Protein AF-A0AAW0U6D1-F1 (afdb_monomer_lite)

pLDDT: mean 72.41, std 19.03, range [36.06, 97.38]

Structure (mmCIF, N/CA/C/O backbone):
data_AF-A0AAW0U6D1-F1
#
_entry.id   AF-A0AAW0U6D1-F1
#
loop_
_atom_site.group_PDB
_atom_site.id
_atom_site.type_symbol
_atom_site.label_atom_id
_atom_site.label_alt_id
_atom_site.label_comp_id
_atom_site.label_asym_id
_atom_site.label_entity_id
_atom_site.label_seq_id
_atom_site.pdbx_PDB_ins_code
_atom_site.Cartn_x
_atom_site.Cartn_y
_atom_site.Cartn_z
_atom_site.occupancy
_atom_site.B_iso_or_equiv
_atom_site.auth_seq_id
_atom_site.auth_comp_id
_atom_site.auth_asym_id
_atom_site.auth_atom_id
_atom_site.pdbx_PDB_model_num
ATOM 1 N N . MET A 1 1 ? -6.808 0.223 25.597 1.00 49.31 1 MET A N 1
ATOM 2 C CA . MET A 1 1 ? -7.176 1.653 25.730 1.00 49.31 1 MET A CA 1
ATOM 3 C C . MET A 1 1 ? -8.690 1.875 25.715 1.00 49.31 1 MET A C 1
ATOM 5 O O . MET A 1 1 ? -9.183 2.437 26.677 1.00 49.31 1 MET A O 1
ATOM 9 N N . VAL A 1 2 ? -9.453 1.375 24.733 1.00 41.22 2 VAL A N 1
ATOM 10 C CA . VAL A 1 2 ? -10.925 1.571 24.655 1.00 41.22 2 VAL A CA 1
ATOM 11 C C . VAL A 1 2 ? -11.695 1.031 25.872 1.00 41.22 2 VAL A C 1
ATOM 13 O O . VAL A 1 2 ? -12.581 1.708 26.378 1.00 41.22 2 VAL A O 1
ATOM 16 N N . VAL A 1 3 ? -11.310 -0.132 26.408 1.00 48.47 3 VAL A N 1
ATOM 17 C CA . VAL A 1 3 ? -11.933 -0.710 27.620 1.00 48.47 3 VAL A CA 1
ATOM 18 C C . VAL A 1 3 ? -11.745 0.192 28.844 1.00 48.47 3 VAL A C 1
ATOM 20 O O . VAL A 1 3 ? -12.651 0.333 29.656 1.00 48.47 3 VAL A O 1
ATOM 23 N N . VAL A 1 4 ? -10.591 0.857 28.945 1.00 55.53 4 VAL A N 1
ATOM 24 C CA . VAL A 1 4 ? -10.286 1.786 30.043 1.00 55.53 4 VAL A CA 1
ATOM 25 C C . VAL A 1 4 ? -11.125 3.056 29.907 1.00 55.53 4 VAL A C 1
ATOM 27 O O . VAL A 1 4 ? -11.681 3.528 30.890 1.00 55.53 4 VAL A O 1
ATOM 30 N N . VAL A 1 5 ? -11.287 3.566 28.682 1.00 54.88 5 VAL A N 1
ATOM 31 C CA . VAL A 1 5 ? -12.127 4.741 28.399 1.00 54.88 5 VAL A CA 1
ATOM 32 C C . VAL A 1 5 ? -13.605 4.441 28.664 1.00 54.88 5 VAL A C 1
ATOM 34 O O . VAL A 1 5 ? -14.287 5.254 29.279 1.00 54.88 5 VAL A O 1
ATOM 37 N N . ALA A 1 6 ? -14.090 3.261 28.273 1.00 52.84 6 ALA A N 1
ATOM 38 C CA . ALA A 1 6 ? -15.460 2.834 28.545 1.00 52.84 6 ALA A CA 1
ATOM 39 C C . ALA A 1 6 ? -15.710 2.643 30.051 1.00 52.84 6 ALA A C 1
ATOM 41 O O . ALA A 1 6 ? -16.715 3.122 30.568 1.00 52.84 6 ALA A O 1
ATOM 42 N N . ALA A 1 7 ? -14.776 2.013 30.771 1.00 59.59 7 ALA A N 1
ATOM 43 C CA . ALA A 1 7 ? -14.874 1.846 32.220 1.00 59.59 7 ALA A CA 1
ATOM 44 C C . ALA A 1 7 ? -14.866 3.195 32.959 1.00 59.59 7 ALA A C 1
ATOM 46 O O . ALA A 1 7 ? -15.660 3.397 33.875 1.00 59.59 7 ALA A O 1
ATOM 47 N N . LEU A 1 8 ? -14.026 4.142 32.523 1.00 60.56 8 LEU A N 1
ATOM 48 C CA . LEU A 1 8 ? -13.994 5.502 33.065 1.00 60.56 8 LEU A CA 1
ATOM 49 C C . LEU A 1 8 ? -15.292 6.261 32.774 1.00 60.56 8 LEU A C 1
ATOM 51 O O . LEU A 1 8 ? -15.823 6.907 33.672 1.00 60.56 8 LEU A O 1
ATOM 55 N N . ALA A 1 9 ? -15.843 6.152 31.563 1.00 60.94 9 ALA A N 1
ATOM 56 C CA . ALA A 1 9 ? -17.107 6.797 31.212 1.00 60.94 9 ALA A CA 1
ATOM 57 C C . ALA A 1 9 ? -18.274 6.263 32.058 1.00 60.94 9 ALA A C 1
ATOM 59 O O . ALA A 1 9 ? -19.074 7.046 32.566 1.00 60.94 9 ALA A O 1
ATOM 60 N N . VAL A 1 10 ? -18.334 4.945 32.277 1.00 67.88 10 VAL A N 1
ATOM 61 C CA . VAL A 1 10 ? -19.341 4.325 33.150 1.00 67.88 10 VAL A CA 1
ATOM 62 C C . VAL A 1 10 ? -19.165 4.786 34.598 1.00 67.88 10 VAL A C 1
ATOM 64 O O . VAL A 1 10 ? -20.142 5.193 35.222 1.00 67.88 10 VAL A O 1
ATOM 67 N N . ALA A 1 11 ? -17.935 4.797 35.119 1.00 68.50 11 ALA A N 1
ATOM 68 C CA . ALA A 1 11 ? -17.660 5.268 36.474 1.00 68.50 11 ALA A CA 1
ATOM 69 C C . ALA A 1 11 ? -18.068 6.739 36.672 1.00 68.50 11 ALA A C 1
ATOM 71 O O . ALA A 1 11 ? -18.702 7.068 37.671 1.00 68.50 11 ALA A O 1
ATOM 72 N N . VAL A 1 12 ? -17.773 7.615 35.705 1.00 69.88 12 VAL A N 1
ATOM 73 C CA . VAL A 1 12 ? -18.155 9.035 35.767 1.00 69.88 12 VAL A CA 1
ATOM 74 C C . VAL A 1 12 ? -19.674 9.197 35.756 1.00 69.88 12 VAL A C 1
ATOM 76 O O . VAL A 1 12 ? -20.205 9.955 36.563 1.00 69.88 12 VAL A O 1
A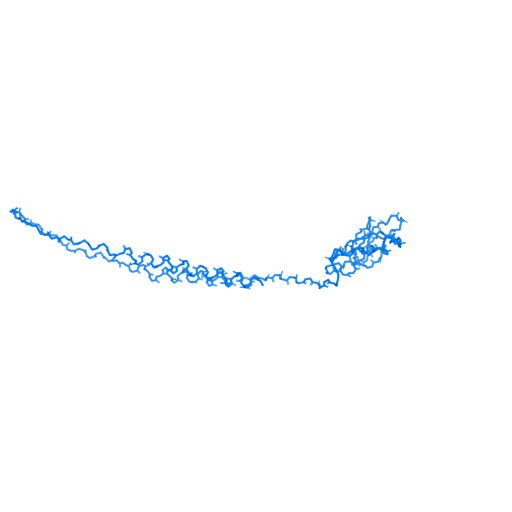TOM 79 N N . VAL A 1 13 ? -20.393 8.463 34.901 1.00 68.94 13 VAL A N 1
ATOM 80 C CA . VAL A 1 13 ? -21.861 8.539 34.844 1.00 68.94 13 VAL A CA 1
ATOM 81 C C . VAL A 1 13 ? -22.494 8.058 36.150 1.00 68.94 13 VAL A C 1
ATOM 83 O O . VAL A 1 13 ? -23.391 8.726 36.656 1.00 68.94 13 VAL A O 1
ATOM 86 N N . VAL A 1 14 ? -22.008 6.957 36.736 1.00 70.50 14 VAL A N 1
ATOM 87 C CA . VAL A 1 14 ? -22.513 6.457 38.028 1.00 70.50 14 VAL A CA 1
ATOM 88 C C . VAL A 1 14 ? -22.307 7.497 39.132 1.00 70.50 14 VAL A C 1
ATOM 90 O O . VAL A 1 14 ? -23.258 7.836 39.830 1.00 70.50 14 VAL A O 1
ATOM 93 N N . VAL A 1 15 ? -21.110 8.086 39.226 1.00 69.69 15 VAL A N 1
ATOM 94 C CA . VAL A 1 15 ? -20.797 9.106 40.242 1.00 69.69 15 VAL A CA 1
ATOM 95 C C . VAL A 1 15 ? -21.647 10.368 40.069 1.00 69.69 15 VAL A C 1
ATOM 97 O O . VAL A 1 15 ? -22.128 10.926 41.054 1.00 69.69 15 VAL A O 1
ATOM 100 N N . VAL A 1 16 ? -21.866 10.824 38.832 1.00 68.38 16 VAL A N 1
ATOM 101 C CA . VAL A 1 16 ? -22.696 12.009 38.553 1.00 68.38 16 VAL A CA 1
ATOM 102 C C . VAL A 1 16 ? -24.160 11.745 38.907 1.00 68.38 16 VAL A C 1
ATOM 104 O O . VAL A 1 16 ? -24.806 12.603 39.507 1.00 68.38 16 VAL A O 1
ATOM 107 N N . VAL A 1 17 ? -24.679 10.555 38.594 1.00 63.66 17 VAL A N 1
ATOM 108 C CA . VAL A 1 17 ? -26.056 10.169 38.935 1.00 63.66 17 VAL A CA 1
ATOM 109 C C . VAL A 1 17 ? -26.238 10.052 40.450 1.00 63.66 17 VAL A C 1
ATOM 111 O O . VAL A 1 17 ? -27.221 10.577 40.977 1.00 63.66 17 VAL A O 1
ATOM 114 N N . ASP A 1 18 ? -25.287 9.444 41.162 1.00 64.75 18 ASP A N 1
ATOM 115 C CA . ASP A 1 18 ? -25.323 9.367 42.626 1.00 64.75 18 ASP A CA 1
ATOM 116 C C . ASP A 1 18 ? -25.271 10.758 43.264 1.00 64.75 18 ASP A C 1
ATOM 118 O O . ASP A 1 18 ? -26.002 11.031 44.220 1.00 64.75 18 ASP A O 1
ATOM 122 N N . GLN A 1 19 ? -24.476 11.675 42.705 1.00 55.00 19 GLN A N 1
ATOM 123 C CA . GLN A 1 19 ? -24.349 13.010 43.275 1.00 55.00 19 GLN A CA 1
ATOM 124 C C . GLN A 1 19 ? -25.581 13.889 43.030 1.00 55.00 19 GLN A C 1
ATOM 126 O O . GLN A 1 19 ? -26.028 14.595 43.934 1.00 55.00 19 GLN A O 1
ATOM 131 N N . ILE A 1 20 ? -26.208 13.774 41.858 1.00 58.16 20 ILE A N 1
ATOM 132 C CA . ILE A 1 20 ? -27.505 14.410 41.582 1.00 58.16 20 ILE A CA 1
ATOM 133 C C . ILE A 1 20 ? -28.604 13.808 42.479 1.00 58.16 20 ILE A C 1
ATOM 135 O O . ILE A 1 20 ? -29.448 14.538 43.000 1.00 58.16 20 ILE A O 1
ATOM 139 N N . SER A 1 21 ? -28.568 12.493 42.732 1.00 58.62 21 SER A N 1
ATOM 140 C CA . SER A 1 21 ? -29.496 11.820 43.653 1.00 58.62 21 SER A CA 1
ATOM 141 C C . SER A 1 21 ? -29.320 12.271 45.110 1.00 58.62 21 SER A C 1
ATOM 143 O O . SER A 1 21 ? -30.298 12.308 45.857 1.00 58.62 21 SER A O 1
ATOM 145 N N . SER A 1 22 ? -28.095 12.598 45.524 1.00 54.16 22 SER A N 1
ATOM 146 C CA . SER A 1 22 ? -27.773 13.089 46.869 1.00 54.16 22 SER A CA 1
ATOM 147 C C . SER A 1 22 ? -28.288 14.514 47.099 1.00 54.16 22 SER A C 1
ATOM 149 O O . SER A 1 22 ? -28.883 14.801 48.139 1.00 54.16 22 SER A O 1
ATOM 151 N N . GLU A 1 23 ? -28.142 15.396 46.107 1.00 51.88 23 GLU A N 1
ATOM 152 C CA . GLU A 1 23 ? -28.606 16.787 46.190 1.00 51.88 23 GLU A CA 1
ATOM 153 C C . GLU A 1 23 ? -30.142 16.902 46.171 1.00 51.88 23 GLU A C 1
ATOM 155 O O . GLU A 1 23 ? -30.714 17.689 46.926 1.00 51.88 23 GLU A O 1
ATOM 160 N N . LEU A 1 24 ? -30.839 16.044 45.417 1.00 49.41 24 LEU A N 1
ATOM 161 C CA . LEU A 1 24 ? -32.309 15.987 45.431 1.00 49.41 24 LEU A CA 1
ATOM 162 C C . LEU A 1 24 ? -32.881 15.485 46.771 1.00 49.41 24 LEU A C 1
ATOM 164 O O . LEU A 1 24 ? -33.966 15.905 47.172 1.00 49.41 24 LEU A O 1
ATOM 168 N N . ASN A 1 25 ? -32.145 14.642 47.503 1.00 47.81 25 ASN A N 1
ATOM 169 C CA . ASN A 1 25 ? -32.565 14.140 48.817 1.00 47.81 25 ASN A CA 1
ATOM 170 C C . ASN A 1 25 ? -32.417 15.198 49.932 1.00 47.81 25 ASN A C 1
ATOM 172 O O . ASN A 1 25 ? -33.145 15.176 50.923 1.00 47.81 25 ASN A O 1
ATOM 176 N N . LYS A 1 26 ? -31.511 16.171 49.765 1.00 50.59 26 LYS A N 1
ATOM 177 C CA . LYS A 1 26 ? -31.321 17.273 50.728 1.00 50.59 26 LYS A CA 1
ATOM 178 C C . LYS A 1 26 ? -32.372 18.384 50.594 1.00 50.59 26 LYS A C 1
ATOM 180 O O . LYS A 1 26 ? -32.586 19.130 51.545 1.00 50.59 26 LYS A O 1
ATOM 185 N N . GLY A 1 27 ? -33.064 18.477 49.455 1.00 46.12 27 GLY A N 1
ATOM 186 C CA . GLY A 1 27 ? -34.023 19.548 49.155 1.00 46.12 27 GLY A CA 1
ATOM 187 C C . GLY A 1 27 ? -35.407 19.440 49.814 1.00 46.12 27 GLY A C 1
ATOM 188 O O . GLY A 1 27 ? -36.224 20.334 49.614 1.00 46.12 27 GLY A O 1
ATOM 189 N N . ASN A 1 28 ? -35.702 18.391 50.594 1.00 46.84 28 ASN A N 1
ATOM 190 C CA . ASN A 1 28 ? -37.068 18.109 51.068 1.00 46.84 28 ASN A CA 1
ATOM 191 C C . ASN A 1 28 ? -37.270 18.210 52.592 1.00 46.84 28 ASN A C 1
ATOM 193 O O . ASN A 1 28 ? -38.083 17.493 53.175 1.00 46.84 28 ASN A O 1
ATOM 197 N N . ILE A 1 29 ? -36.565 19.138 53.249 1.00 45.41 29 ILE A N 1
ATOM 198 C CA . ILE A 1 29 ? -36.855 19.542 54.636 1.00 45.41 29 ILE A CA 1
ATOM 199 C C . ILE A 1 29 ? -37.100 21.058 54.695 1.00 45.41 29 ILE A C 1
ATOM 201 O O . ILE A 1 29 ? -36.433 21.784 55.423 1.00 45.41 29 ILE A O 1
ATOM 205 N N . PHE A 1 30 ? -38.091 21.561 53.954 1.00 36.62 30 PHE A N 1
ATOM 206 C CA . PHE A 1 30 ? -38.752 22.815 54.333 1.00 36.62 30 PHE A CA 1
ATOM 207 C C . PHE A 1 30 ? -39.939 22.454 55.235 1.00 36.62 30 PHE A C 1
ATOM 209 O O . PHE A 1 30 ? -41.073 22.273 54.792 1.00 36.62 30 PHE A O 1
ATOM 216 N N . LYS A 1 31 ? -39.650 22.257 56.528 1.00 39.50 31 LYS A N 1
ATOM 217 C CA . LYS A 1 31 ? -40.677 22.193 57.574 1.00 39.50 31 LYS A CA 1
ATOM 218 C C . LYS A 1 31 ? -41.361 23.562 57.636 1.00 39.50 31 LYS A C 1
ATOM 220 O O . LYS A 1 31 ? -40.786 24.513 58.153 1.00 39.50 31 LYS A O 1
ATOM 225 N N . LEU A 1 32 ? -42.597 23.654 57.148 1.00 40.28 32 LEU A N 1
ATOM 226 C CA . LEU A 1 32 ? -43.520 24.732 57.507 1.00 40.28 32 LEU A CA 1
ATOM 227 C C . LEU A 1 32 ? -43.921 24.549 58.977 1.00 40.28 32 LEU A C 1
ATOM 229 O O . LEU A 1 32 ? -44.918 23.904 59.291 1.00 40.28 32 LEU A O 1
ATOM 233 N N . THR A 1 33 ? -43.118 25.079 59.896 1.00 38.03 33 THR A N 1
ATOM 234 C CA . THR A 1 33 ? -43.553 25.340 61.270 1.00 38.03 33 THR A CA 1
ATOM 235 C C . THR A 1 33 ? -44.241 26.698 61.306 1.00 38.03 33 THR A C 1
ATOM 237 O O . THR A 1 33 ? -43.588 27.730 61.181 1.00 38.03 33 THR A O 1
ATOM 240 N N . SER A 1 34 ? -45.560 26.693 61.484 1.00 44.59 34 SER A N 1
ATOM 241 C CA . SER A 1 34 ? -46.335 27.853 61.930 1.00 44.59 34 SER A CA 1
ATOM 242 C C . SER A 1 34 ? -46.725 27.646 63.398 1.00 44.59 34 SER A C 1
ATOM 244 O O . SER A 1 34 ? -47.155 26.540 63.736 1.00 44.59 34 SER A O 1
ATOM 246 N N . PRO A 1 35 ? -46.597 28.671 64.263 1.00 42.97 35 PRO A N 1
ATOM 247 C CA . PRO A 1 35 ? -47.373 28.710 65.502 1.00 42.97 35 PRO A CA 1
ATOM 248 C C . PRO A 1 35 ? -48.118 30.044 65.760 1.00 42.97 35 PRO A C 1
ATOM 250 O O . PRO A 1 35 ? -47.504 31.101 65.843 1.00 42.97 35 PRO A O 1
ATOM 253 N N . HIS A 1 36 ? -49.447 29.902 65.930 1.00 39.41 36 HIS A N 1
ATOM 254 C CA . HIS A 1 36 ? -50.408 30.511 66.892 1.00 39.41 36 HIS A CA 1
ATOM 255 C C . HIS A 1 36 ? -50.506 32.054 67.096 1.00 39.41 36 HIS A C 1
ATOM 257 O O . HIS A 1 36 ? -49.545 32.669 67.528 1.00 39.41 36 HIS A O 1
ATOM 263 N N . HIS A 1 37 ? -51.622 32.731 66.718 1.00 36.06 37 HIS A N 1
ATOM 264 C CA . HIS A 1 37 ? -52.935 33.018 67.410 1.00 36.06 37 HIS A CA 1
ATOM 265 C C . HIS A 1 37 ? -52.901 34.249 68.381 1.00 36.06 37 HIS A C 1
ATOM 267 O O . HIS A 1 37 ? -51.830 34.453 68.942 1.00 36.06 37 HIS A O 1
ATOM 273 N N . PRO A 1 38 ? -53.983 35.061 68.631 1.00 49.16 38 PRO A N 1
ATOM 274 C CA . PRO A 1 38 ? -55.379 34.610 68.805 1.00 49.16 38 PRO A CA 1
ATOM 275 C C . PRO A 1 38 ? -56.596 35.484 68.355 1.00 49.16 38 PRO A C 1
ATOM 277 O O . PRO A 1 38 ? -56.514 36.695 68.201 1.00 49.16 38 PRO A O 1
ATOM 280 N N . LEU A 1 39 ? -57.748 34.789 68.259 1.00 38.12 39 LEU A N 1
ATOM 281 C CA . LEU A 1 39 ? -59.164 35.163 68.523 1.00 38.12 39 LEU A CA 1
ATOM 282 C C . LEU A 1 39 ? -59.846 36.372 67.828 1.00 38.12 39 LEU A C 1
ATOM 284 O O . LEU A 1 39 ? -59.668 37.508 68.251 1.00 38.12 39 LEU A O 1
ATOM 288 N N . HIS A 1 40 ? -60.842 36.085 66.964 1.00 36.31 40 HIS A N 1
ATOM 289 C CA . HIS A 1 40 ? -62.257 36.477 67.178 1.00 36.31 40 HIS A CA 1
ATOM 290 C C . HIS A 1 40 ? -63.253 35.772 66.210 1.00 36.31 40 HIS A C 1
ATOM 292 O O . HIS A 1 40 ? -63.055 35.766 65.003 1.00 36.31 40 HIS A O 1
ATOM 298 N N . HIS A 1 41 ? -64.315 35.203 66.801 1.00 42.25 41 HIS A N 1
ATOM 299 C CA . HIS A 1 41 ? -65.686 34.864 66.346 1.00 42.25 41 HIS A CA 1
ATOM 300 C C . HIS A 1 41 ? -66.069 34.300 64.943 1.00 42.25 41 HIS A C 1
ATOM 302 O O . HIS A 1 41 ? -65.856 34.915 63.910 1.00 42.25 41 HIS A O 1
ATOM 308 N N . HIS A 1 42 ? -66.876 33.218 65.018 1.00 46.00 42 HIS A N 1
ATOM 309 C CA . HIS A 1 42 ? -68.016 32.783 64.170 1.00 46.00 42 HIS A CA 1
ATOM 310 C C . HIS A 1 42 ? -67.820 32.499 62.662 1.00 46.00 42 HIS A C 1
ATOM 312 O O . HIS A 1 42 ? -67.781 33.417 61.858 1.00 46.00 42 HIS A O 1
ATOM 318 N N . HIS A 1 43 ? -67.896 31.222 62.248 1.00 40.66 43 HIS A N 1
ATOM 319 C CA . HIS A 1 43 ? -69.079 30.559 61.645 1.00 40.66 43 HIS A CA 1
ATOM 320 C C . HIS A 1 43 ? -68.702 29.158 61.106 1.00 40.66 43 HIS A C 1
ATOM 322 O O . HIS A 1 43 ? -67.620 28.950 60.567 1.00 40.66 43 HIS A O 1
ATOM 328 N N . HIS A 1 44 ? -69.609 28.190 61.268 1.00 52.16 44 HIS A N 1
ATOM 329 C CA . HIS A 1 44 ? -69.492 26.806 60.794 1.00 52.16 44 HIS A CA 1
ATOM 330 C C . HIS 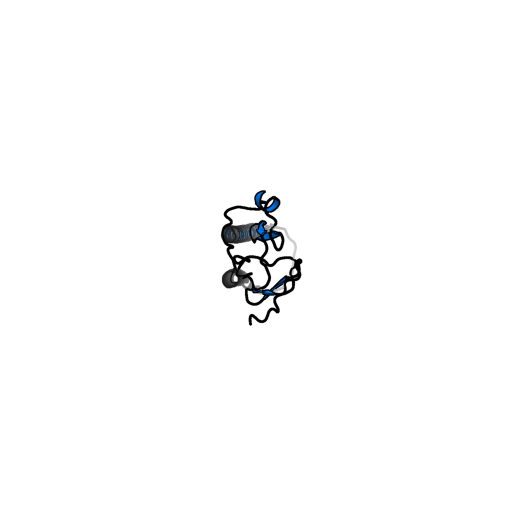A 1 44 ? -69.474 26.704 59.262 1.00 52.16 44 HIS A C 1
ATOM 332 O O . HIS A 1 44 ? -70.423 27.161 58.637 1.00 52.16 44 HIS A O 1
ATOM 338 N N . HIS A 1 45 ? -68.512 25.971 58.689 1.00 45.09 45 HIS A N 1
ATOM 339 C CA . HIS A 1 45 ? -68.699 25.239 57.431 1.00 45.09 45 HIS A CA 1
ATOM 340 C C . HIS A 1 45 ? -67.888 23.933 57.441 1.00 45.09 45 HIS A C 1
ATOM 342 O O . HIS A 1 45 ? -66.668 23.928 57.578 1.00 45.09 45 HIS A O 1
ATOM 348 N N . HIS A 1 46 ? -68.610 22.818 57.313 1.00 56.22 46 HIS A N 1
ATOM 349 C CA . HIS A 1 46 ? -68.081 21.477 57.071 1.00 56.22 46 HIS A CA 1
ATOM 350 C C . HIS A 1 46 ? -67.328 21.438 55.735 1.00 56.22 46 HIS A C 1
ATOM 352 O O . HIS A 1 46 ? -67.928 21.697 54.694 1.00 56.22 46 HIS A O 1
ATOM 358 N N . LEU A 1 47 ? -66.056 21.034 55.744 1.00 48.12 47 LEU A N 1
ATOM 359 C CA . LEU A 1 47 ? -65.327 20.647 54.536 1.00 48.12 47 LEU A CA 1
ATOM 360 C C . LEU A 1 47 ? -64.704 19.268 54.746 1.00 48.12 47 LEU A C 1
ATOM 362 O O . LEU A 1 47 ? -63.857 19.056 55.611 1.00 48.12 47 LEU A O 1
ATOM 366 N N . HIS A 1 48 ? -65.211 18.322 53.960 1.00 46.19 48 HIS A N 1
ATOM 367 C CA . HIS A 1 48 ? -64.780 16.936 53.902 1.00 46.19 48 HIS A CA 1
ATOM 368 C C . HIS A 1 48 ? -63.323 16.819 53.435 1.00 46.19 48 HIS A C 1
ATOM 370 O O . HIS A 1 48 ? -62.900 17.450 52.468 1.00 46.19 48 HIS A O 1
ATOM 376 N N . HIS A 1 49 ? -62.577 15.948 54.113 1.00 53.06 49 HIS A N 1
ATOM 377 C CA . HIS A 1 49 ? -61.264 15.469 53.698 1.00 53.06 49 HIS A CA 1
ATOM 378 C C . HIS A 1 49 ? -61.334 14.745 52.342 1.00 53.06 49 HIS A C 1
ATOM 380 O O . HIS A 1 49 ? -62.062 13.763 52.208 1.00 53.06 49 HIS A O 1
ATOM 386 N N . HIS A 1 50 ? -60.482 15.136 51.391 1.00 56.03 50 HIS A N 1
ATOM 387 C CA . HIS A 1 50 ? -60.022 14.249 50.319 1.00 56.03 50 HIS A CA 1
ATOM 388 C C . HIS A 1 50 ? -58.536 13.923 50.539 1.00 56.03 50 HIS A C 1
ATOM 390 O O . HIS A 1 50 ? -57.708 14.837 50.529 1.00 56.03 50 HIS A O 1
ATOM 396 N N . PRO A 1 51 ? -58.152 12.649 50.737 1.00 50.97 51 PRO A N 1
ATOM 397 C CA . PRO A 1 51 ? -56.750 12.262 50.724 1.00 50.97 51 PRO A CA 1
ATOM 398 C C . PRO A 1 51 ? -56.237 12.253 49.277 1.00 50.97 51 PRO A C 1
ATOM 400 O O . PRO A 1 51 ? -56.675 11.457 48.447 1.00 50.97 51 PRO A O 1
ATOM 403 N N . ILE A 1 52 ? -55.291 13.142 48.969 1.00 52.44 52 ILE A N 1
ATOM 404 C CA . ILE A 1 52 ? -54.541 13.114 47.710 1.00 52.44 52 ILE A CA 1
ATOM 405 C C . ILE A 1 52 ? -53.615 11.897 47.759 1.00 52.44 52 ILE A C 1
ATOM 407 O O . ILE A 1 52 ? -52.619 11.878 48.486 1.00 52.44 52 ILE A O 1
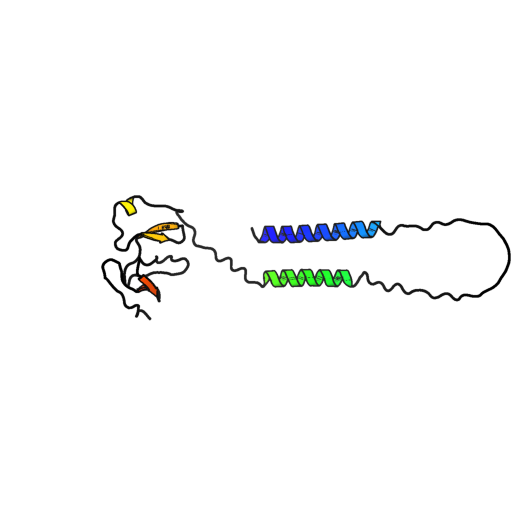ATOM 411 N N . ILE A 1 53 ? -53.953 10.867 46.987 1.00 53.56 53 ILE A N 1
ATOM 412 C CA . ILE A 1 53 ? -53.113 9.694 46.752 1.00 53.56 53 ILE A CA 1
ATOM 413 C C . ILE A 1 53 ? -51.853 10.177 46.018 1.00 53.56 53 ILE A C 1
ATOM 415 O O . ILE A 1 53 ? -51.864 10.371 44.805 1.00 53.56 53 ILE A O 1
ATOM 419 N N . LYS A 1 54 ? -50.747 10.393 46.743 1.00 49.09 54 LYS A N 1
ATOM 420 C CA . LYS A 1 54 ? -49.420 10.567 46.136 1.00 49.09 54 LYS A CA 1
ATOM 421 C C . LYS A 1 54 ? -48.970 9.202 45.624 1.00 49.09 54 LYS A C 1
ATOM 423 O O . LYS A 1 54 ? -48.321 8.441 46.339 1.00 49.09 54 LYS A O 1
ATOM 428 N N . THR A 1 55 ? -49.378 8.848 44.410 1.00 48.75 55 THR A N 1
ATOM 429 C CA . THR A 1 55 ? -48.908 7.632 43.746 1.00 48.75 55 THR A CA 1
ATOM 430 C C . THR A 1 55 ? -47.383 7.663 43.693 1.00 48.75 55 THR A C 1
ATOM 432 O O . THR A 1 55 ? -46.787 8.605 43.171 1.00 48.75 55 THR A O 1
ATOM 435 N N . LYS A 1 56 ? -46.762 6.640 44.277 1.00 54.97 56 LYS A N 1
ATOM 436 C CA . LYS A 1 56 ? -45.319 6.412 44.365 1.00 54.97 56 LYS A CA 1
ATOM 437 C C . LYS A 1 56 ? -44.730 6.232 42.958 1.00 54.97 56 LYS A C 1
ATOM 439 O O . LYS A 1 56 ? -44.539 5.113 42.503 1.00 54.97 56 LYS A O 1
ATOM 444 N N . MET A 1 57 ? -44.451 7.341 42.274 1.00 50.59 57 MET A N 1
ATOM 445 C CA . MET A 1 57 ? -43.806 7.374 40.950 1.00 50.59 57 MET A CA 1
ATOM 446 C C . MET A 1 57 ? -42.266 7.277 41.018 1.00 50.59 57 MET A C 1
ATOM 448 O O . MET A 1 57 ? -41.592 7.391 40.004 1.00 50.59 57 MET A O 1
ATOM 452 N N . GLU A 1 58 ? -41.683 7.042 42.197 1.00 55.25 58 GLU A N 1
ATOM 453 C CA . GLU A 1 58 ? -40.221 7.002 42.393 1.00 55.25 58 GLU A CA 1
ATOM 454 C C . GLU A 1 58 ? -39.578 5.643 42.054 1.00 55.25 58 GLU A C 1
ATOM 456 O O . GLU A 1 58 ? -38.383 5.560 41.772 1.00 55.25 58 GLU A O 1
ATOM 461 N N . MET A 1 59 ? -40.352 4.553 42.089 1.00 50.38 59 MET A N 1
ATOM 462 C CA . MET A 1 59 ? -39.806 3.189 42.013 1.00 50.38 59 MET A CA 1
ATOM 463 C C . MET A 1 59 ? -39.705 2.652 40.576 1.00 50.38 59 MET A C 1
ATOM 465 O O . MET A 1 59 ? -38.861 1.806 40.293 1.00 50.38 59 MET A O 1
ATOM 469 N N . THR A 1 60 ? -40.505 3.178 39.649 1.00 57.00 60 THR A N 1
ATOM 470 C CA . THR A 1 60 ? -40.543 2.740 38.244 1.00 57.00 60 THR A CA 1
ATOM 471 C C . THR A 1 60 ? -39.459 3.416 37.400 1.00 57.00 60 THR A C 1
ATOM 473 O O . THR A 1 60 ? -38.825 2.767 36.574 1.00 57.00 60 THR A O 1
ATOM 476 N N . THR A 1 61 ? -39.164 4.693 37.652 1.00 67.12 61 THR A N 1
ATOM 477 C CA . THR A 1 61 ? -38.214 5.493 36.856 1.00 67.12 61 THR A CA 1
ATOM 478 C C . THR A 1 61 ? -36.768 5.004 36.986 1.00 67.12 61 THR A C 1
ATOM 480 O O . THR A 1 61 ? -36.057 4.903 35.988 1.00 67.12 61 THR A O 1
ATOM 483 N N . ARG A 1 62 ? -36.338 4.609 38.196 1.00 72.50 62 ARG A N 1
ATOM 484 C CA . ARG A 1 62 ? -34.989 4.052 38.437 1.00 72.50 62 ARG A CA 1
ATOM 485 C C . ARG A 1 62 ? -34.787 2.706 37.737 1.00 72.50 62 ARG A C 1
ATOM 487 O O . ARG A 1 62 ? -33.695 2.424 37.254 1.00 72.50 62 ARG A O 1
ATOM 494 N N . SER A 1 63 ? -35.852 1.907 37.642 1.00 77.94 63 SER A N 1
ATOM 495 C CA . SER A 1 63 ? -35.826 0.621 36.944 1.00 77.94 63 SER A CA 1
ATOM 496 C C . SER A 1 63 ? -35.646 0.808 35.434 1.00 77.94 63 SER A C 1
ATOM 498 O O . SER A 1 63 ? -34.760 0.184 34.854 1.00 77.94 63 SER A O 1
ATOM 500 N N . TYR A 1 64 ? -36.385 1.734 34.808 1.00 75.25 64 TYR A N 1
ATOM 501 C CA . TYR A 1 64 ? -36.232 2.024 33.377 1.00 75.25 64 TYR A CA 1
ATOM 502 C C . TYR A 1 64 ? -34.829 2.531 33.024 1.00 75.25 64 TYR A C 1
ATOM 504 O O . TYR A 1 64 ? -34.234 2.031 32.072 1.00 75.25 64 TYR A O 1
ATOM 512 N N . ILE A 1 65 ? -34.266 3.460 33.806 1.00 80.56 65 ILE A N 1
ATOM 513 C CA . ILE A 1 65 ? -32.912 3.995 33.566 1.00 80.56 65 ILE A CA 1
ATOM 514 C C . ILE A 1 65 ? -31.868 2.869 33.580 1.00 80.56 65 ILE A C 1
ATOM 516 O O . ILE A 1 65 ? -31.011 2.810 32.699 1.00 80.56 65 ILE A O 1
ATOM 520 N N . PHE A 1 66 ? -31.971 1.938 34.532 1.00 80.06 66 PHE A N 1
ATOM 521 C CA . PHE A 1 66 ? -31.066 0.794 34.612 1.00 80.06 66 PHE A CA 1
ATOM 522 C C . PHE A 1 66 ? -31.155 -0.101 33.366 1.00 80.06 66 PHE A C 1
ATOM 524 O O . PHE A 1 66 ? -30.128 -0.422 32.768 1.00 80.06 66 PHE A O 1
ATOM 531 N N . PHE A 1 67 ? -32.368 -0.441 32.911 1.00 79.62 67 PHE A N 1
ATOM 532 C CA . PHE A 1 67 ? -32.555 -1.237 31.692 1.00 79.62 67 PHE A CA 1
ATOM 533 C C . PHE A 1 67 ? -32.030 -0.534 30.432 1.00 79.62 67 PHE A C 1
ATOM 535 O O . PHE A 1 67 ? -31.403 -1.184 29.594 1.00 79.62 67 PHE A O 1
ATOM 542 N N . PHE A 1 68 ? -32.209 0.787 30.315 1.00 80.12 68 PHE A N 1
ATOM 543 C CA . PHE A 1 68 ? -31.661 1.569 29.202 1.00 80.12 68 PHE A CA 1
ATOM 544 C C . PHE A 1 68 ? -30.127 1.543 29.171 1.00 80.12 68 PHE A C 1
ATOM 546 O O . PHE A 1 68 ? -29.544 1.378 28.097 1.00 80.12 68 PHE A O 1
ATOM 553 N N . ILE A 1 69 ? -29.466 1.645 30.330 1.00 83.81 69 ILE A N 1
ATOM 554 C CA . ILE A 1 69 ? -28.000 1.576 30.427 1.00 83.81 69 ILE A CA 1
ATOM 555 C C . ILE A 1 69 ? -27.502 0.180 30.033 1.00 83.81 69 ILE A C 1
ATOM 557 O O . ILE A 1 69 ? -26.623 0.076 29.179 1.00 83.81 69 ILE A O 1
ATOM 561 N N . VAL A 1 70 ? -28.090 -0.886 30.589 1.00 84.81 70 VAL A N 1
ATOM 562 C CA . VAL A 1 70 ? -27.702 -2.280 30.297 1.00 84.81 70 VAL A CA 1
ATOM 563 C C . VAL A 1 70 ? -27.927 -2.635 28.824 1.00 84.81 70 VAL A C 1
ATOM 565 O O . VAL A 1 70 ? -27.078 -3.268 28.201 1.00 84.81 70 VAL A O 1
ATOM 568 N N . SER A 1 71 ? -29.040 -2.195 28.232 1.00 83.19 71 SER A N 1
ATOM 569 C CA . SER A 1 71 ? -29.317 -2.416 26.809 1.00 83.19 71 SER A CA 1
ATOM 570 C C . SER A 1 71 ? -28.333 -1.666 25.912 1.00 83.19 71 SER A C 1
ATOM 572 O O . SER A 1 71 ? -27.905 -2.198 24.890 1.00 83.19 71 SER A O 1
ATOM 574 N N . SER A 1 72 ? -27.973 -0.433 26.276 1.00 83.31 72 SER A N 1
ATOM 575 C CA . SER A 1 72 ? -27.046 0.385 25.489 1.00 83.31 72 SER A CA 1
ATOM 576 C C . SER A 1 72 ? -25.623 -0.171 25.552 1.00 83.31 72 SER A C 1
ATOM 578 O O . SER A 1 72 ? -24.955 -0.258 24.526 1.00 83.31 72 SER A O 1
ATOM 580 N N . THR A 1 73 ? -25.163 -0.618 26.724 1.00 82.31 73 THR A N 1
ATOM 581 C CA . THR A 1 73 ? -23.849 -1.267 26.860 1.00 82.31 73 THR A CA 1
ATOM 582 C C . THR A 1 73 ? -23.804 -2.615 26.145 1.00 82.31 73 THR A C 1
ATOM 584 O O . THR A 1 73 ? -22.823 -2.891 25.458 1.00 82.31 73 THR A O 1
ATOM 587 N N . ALA A 1 74 ? -24.871 -3.417 26.219 1.00 81.31 74 ALA A N 1
ATOM 588 C CA . ALA A 1 74 ? -24.990 -4.652 25.446 1.00 81.31 74 ALA A CA 1
ATOM 589 C C . ALA A 1 74 ? -24.930 -4.384 23.933 1.00 81.31 74 ALA A C 1
ATOM 591 O O . ALA A 1 74 ? -24.201 -5.070 23.222 1.00 81.31 74 ALA A O 1
ATOM 592 N N . LEU A 1 75 ? -25.614 -3.344 23.441 1.00 79.12 75 LEU A N 1
ATOM 593 C CA . LEU A 1 75 ? -25.554 -2.940 22.034 1.00 79.12 75 LEU A CA 1
ATOM 594 C C . LEU A 1 75 ? -24.140 -2.499 21.619 1.00 79.12 75 LEU A C 1
ATOM 596 O O . LEU A 1 75 ? -23.674 -2.888 20.551 1.00 79.12 75 LEU A O 1
ATOM 600 N N . LEU A 1 76 ? -23.428 -1.750 22.470 1.00 76.81 76 LEU A N 1
ATOM 601 C CA . LEU A 1 76 ? -22.032 -1.369 22.222 1.00 76.81 76 LEU A CA 1
ATOM 602 C C . LEU A 1 76 ? -21.067 -2.566 22.202 1.00 76.81 76 LEU A C 1
ATOM 604 O O . LEU A 1 76 ? -20.086 -2.526 21.466 1.00 76.81 76 LEU A O 1
ATOM 608 N N . LEU A 1 77 ? -21.332 -3.618 22.983 1.00 71.50 77 LEU A N 1
ATOM 609 C CA . LEU A 1 77 ? -20.541 -4.856 22.987 1.00 71.50 77 LEU A CA 1
ATOM 610 C C . LEU A 1 77 ? -20.841 -5.759 21.781 1.00 71.50 77 LEU A C 1
ATOM 612 O O . LEU A 1 77 ? -19.976 -6.523 21.357 1.00 71.50 77 LEU A O 1
ATOM 616 N N . LEU A 1 78 ? -22.058 -5.674 21.237 1.00 70.00 78 LEU A N 1
ATOM 617 C CA . LEU A 1 78 ? -22.481 -6.394 20.034 1.00 70.00 78 LEU A CA 1
ATOM 618 C C . LEU A 1 78 ? -22.023 -5.721 18.740 1.00 70.00 78 LEU A C 1
ATOM 620 O O . LEU A 1 78 ? -21.988 -6.380 17.700 1.00 70.00 78 LEU A O 1
ATOM 624 N N . LEU A 1 79 ? -21.653 -4.437 18.781 1.00 72.38 79 LEU A N 1
ATOM 625 C CA . LEU A 1 79 ? -20.926 -3.820 17.681 1.00 72.38 79 LEU A CA 1
ATOM 626 C C . LEU A 1 79 ? -19.570 -4.527 17.593 1.00 72.38 79 LEU A C 1
ATOM 628 O O . LEU A 1 79 ? -18.778 -4.416 18.531 1.00 72.38 79 LEU A O 1
ATOM 632 N N . PRO A 1 80 ? -19.267 -5.253 16.499 1.00 61.84 80 PRO A N 1
ATOM 633 C CA . PRO A 1 80 ? -17.939 -5.792 16.308 1.00 61.84 80 PRO A CA 1
ATOM 634 C C . PRO A 1 80 ? -17.003 -4.594 16.222 1.00 61.84 80 PRO A C 1
ATOM 636 O O . PRO A 1 80 ? -16.910 -3.930 15.188 1.00 61.84 80 PRO A O 1
ATOM 639 N N . GLY A 1 81 ? -16.329 -4.295 17.332 1.00 60.47 81 GLY A N 1
ATOM 640 C CA . GLY A 1 81 ? -15.174 -3.428 17.337 1.00 60.47 81 GLY A CA 1
ATOM 641 C C . GLY A 1 81 ? -14.189 -4.080 16.392 1.00 60.47 81 GLY A C 1
ATOM 642 O O . GLY A 1 81 ? -13.502 -5.030 16.763 1.00 60.47 81 GLY A O 1
ATOM 643 N N . ARG A 1 82 ? -14.169 -3.629 15.135 1.00 57.69 82 ARG A N 1
ATOM 644 C CA . ARG A 1 82 ? -13.150 -4.023 14.174 1.00 57.69 82 ARG A CA 1
ATOM 645 C C . ARG A 1 82 ? -11.857 -3.358 14.625 1.00 57.69 82 ARG A C 1
ATOM 647 O O . ARG A 1 82 ? -11.411 -2.369 14.057 1.00 57.69 82 ARG A O 1
ATOM 654 N N . CYS A 1 83 ? -11.266 -3.888 15.690 1.00 56.31 83 CYS A N 1
ATOM 655 C CA . CYS A 1 83 ? -9.865 -3.691 15.988 1.00 56.31 83 CYS A CA 1
ATOM 656 C C . CYS A 1 83 ? -9.102 -4.494 14.939 1.00 56.31 83 CYS A C 1
ATOM 658 O O . CYS A 1 83 ? -8.658 -5.613 15.182 1.00 56.31 83 CYS A O 1
ATOM 660 N N . GLU A 1 84 ? -9.019 -3.953 13.728 1.00 67.94 84 GLU A N 1
ATOM 661 C CA . GLU A 1 84 ? -8.103 -4.476 12.732 1.00 67.94 84 GLU A CA 1
ATOM 662 C C . GLU A 1 84 ? -6.693 -4.090 13.182 1.00 67.94 84 GLU A C 1
ATOM 664 O O . GLU A 1 84 ? -6.208 -2.997 12.907 1.00 67.94 84 GLU A O 1
ATOM 669 N N . GLY A 1 85 ? -6.061 -4.972 13.960 1.00 72.75 85 GLY A N 1
ATOM 670 C CA . GLY A 1 85 ? -4.640 -4.864 14.260 1.00 72.75 85 GLY A CA 1
ATOM 671 C C . GLY A 1 85 ? -3.842 -4.981 12.961 1.00 72.75 85 GLY A C 1
ATOM 672 O O . GLY A 1 85 ? -3.999 -5.951 12.215 1.00 72.75 85 GLY A O 1
ATOM 673 N N . GLY A 1 86 ? -3.019 -3.974 12.672 1.00 80.75 86 GLY A N 1
ATOM 674 C CA . GLY A 1 86 ? -2.031 -4.035 11.597 1.00 80.75 86 GLY A CA 1
ATOM 675 C C . GLY A 1 86 ? -0.832 -4.910 11.985 1.00 80.75 86 GLY A C 1
ATOM 676 O O . GLY A 1 86 ? -0.601 -5.136 13.176 1.00 80.75 86 GLY A O 1
ATOM 677 N N . PRO A 1 87 ? -0.056 -5.413 11.009 1.00 83.50 87 PRO A N 1
ATOM 678 C CA . PRO A 1 87 ? 1.231 -6.036 11.291 1.00 83.50 87 PRO A CA 1
ATOM 679 C C . PRO A 1 87 ? 2.156 -5.031 11.986 1.00 83.50 87 PRO A C 1
ATOM 681 O O . PRO A 1 87 ? 2.107 -3.830 11.714 1.00 83.50 87 PRO A O 1
ATOM 684 N N . ILE A 1 88 ? 3.000 -5.534 12.885 1.00 85.88 88 ILE A N 1
ATOM 685 C CA . ILE A 1 88 ? 4.015 -4.720 13.556 1.00 85.88 88 ILE A CA 1
ATOM 686 C C . ILE A 1 88 ? 5.090 -4.349 12.532 1.00 85.88 88 ILE A C 1
ATOM 688 O O . ILE A 1 88 ? 5.573 -5.199 11.786 1.00 85.88 88 ILE A O 1
ATOM 692 N N . CYS A 1 89 ? 5.463 -3.075 12.516 1.00 87.75 89 CYS A N 1
ATOM 693 C CA . CYS A 1 89 ? 6.535 -2.554 11.683 1.00 87.75 89 CYS A CA 1
ATOM 694 C C . CYS A 1 89 ? 7.893 -2.791 12.353 1.00 87.75 89 CYS A C 1
ATOM 696 O O . CYS A 1 89 ? 8.064 -2.449 13.521 1.00 87.75 89 CYS A O 1
ATOM 698 N N . SER A 1 90 ? 8.862 -3.350 11.622 1.00 86.62 90 SER A N 1
ATOM 699 C CA . SER A 1 90 ? 10.246 -3.480 12.110 1.00 86.62 90 SER A CA 1
ATOM 700 C C . SER A 1 90 ? 10.976 -2.133 12.141 1.00 86.62 90 SER A C 1
ATOM 702 O O . SER A 1 90 ? 11.762 -1.883 13.049 1.00 86.62 90 SER A O 1
ATOM 704 N N . SER A 1 91 ? 10.681 -1.260 11.177 1.00 85.69 91 SER A N 1
ATOM 705 C CA . SER A 1 91 ? 11.139 0.129 11.106 1.00 85.69 91 SER A CA 1
ATOM 706 C C . SER A 1 91 ? 10.001 1.031 10.620 1.00 85.69 91 SER A C 1
ATOM 708 O O . SER A 1 91 ? 9.049 0.549 9.992 1.00 85.69 91 SER A O 1
ATOM 710 N N . LEU A 1 92 ? 10.058 2.317 10.978 1.00 84.81 92 LEU A N 1
ATOM 711 C CA . LEU A 1 92 ? 9.031 3.311 10.666 1.00 84.81 92 LEU A CA 1
ATOM 712 C C . LEU A 1 92 ? 9.662 4.498 9.937 1.00 84.81 92 LEU A C 1
ATOM 714 O O . LEU A 1 92 ? 10.610 5.094 10.448 1.00 84.81 92 LEU A O 1
ATOM 718 N N . ASN A 1 93 ? 9.092 4.871 8.791 1.00 81.94 93 ASN A N 1
ATOM 719 C CA . ASN A 1 93 ? 9.553 5.986 7.955 1.00 81.94 93 ASN A CA 1
ATOM 720 C C . ASN A 1 93 ? 11.038 5.913 7.560 1.00 81.94 93 ASN A C 1
ATOM 722 O O . ASN A 1 93 ? 11.705 6.935 7.393 1.00 81.94 93 ASN A O 1
ATOM 726 N N . GLU A 1 94 ? 11.567 4.703 7.410 1.00 81.69 94 GLU A N 1
ATOM 727 C CA . GLU A 1 94 ? 12.932 4.489 6.965 1.00 81.69 94 GLU A CA 1
ATOM 728 C C . GLU A 1 94 ? 13.039 4.763 5.459 1.00 81.69 94 GLU A C 1
ATOM 730 O O . GLU A 1 94 ? 12.410 4.099 4.628 1.00 81.69 94 GLU A O 1
ATOM 735 N N . VAL A 1 95 ? 13.857 5.754 5.105 1.00 74.94 95 VAL A N 1
ATOM 736 C CA . VAL A 1 95 ? 14.269 6.027 3.727 1.00 74.94 95 VAL A CA 1
ATOM 737 C C . VAL A 1 95 ? 15.697 5.521 3.587 1.00 74.94 95 VAL A C 1
ATOM 739 O O . VAL A 1 95 ? 16.649 6.227 3.911 1.00 74.94 95 VAL A O 1
ATOM 742 N N . LEU A 1 96 ? 15.849 4.262 3.171 1.00 68.50 96 LEU A N 1
ATOM 743 C CA . LEU A 1 96 ? 17.167 3.647 3.050 1.00 68.50 96 LEU A CA 1
ATOM 744 C C . LEU A 1 96 ? 17.971 4.364 1.944 1.00 68.50 96 LEU A C 1
ATOM 746 O O . LEU A 1 96 ? 17.504 4.411 0.802 1.00 68.50 96 LEU A O 1
ATOM 750 N N . PRO A 1 97 ? 19.179 4.891 2.226 1.00 60.91 97 PRO A N 1
ATOM 751 C CA . PRO A 1 97 ? 20.010 5.565 1.226 1.00 60.91 97 PRO A CA 1
ATOM 752 C C . PRO A 1 97 ? 20.425 4.657 0.056 1.00 60.91 97 PRO A C 1
ATOM 754 O O . PRO A 1 97 ? 20.709 5.167 -1.023 1.00 60.91 97 PRO A O 1
ATOM 757 N N . GLU A 1 98 ? 20.377 3.327 0.197 1.00 57.69 98 GLU A N 1
ATOM 758 C CA . GLU A 1 98 ? 20.546 2.403 -0.938 1.00 57.69 98 GLU A CA 1
ATOM 759 C C . GLU A 1 98 ? 19.431 2.536 -1.990 1.00 57.69 98 GLU A C 1
ATOM 761 O O . GLU A 1 98 ? 19.689 2.319 -3.168 1.00 57.69 98 GLU A O 1
ATOM 766 N N . MET A 1 99 ? 18.218 2.967 -1.622 1.00 58.84 99 MET A N 1
ATOM 767 C CA . MET A 1 99 ? 17.144 3.273 -2.587 1.00 58.84 99 MET A CA 1
ATOM 768 C C . MET A 1 99 ? 17.406 4.574 -3.365 1.00 58.84 99 MET A C 1
ATOM 770 O O . MET A 1 99 ? 16.757 4.832 -4.378 1.00 58.84 99 MET A O 1
ATOM 774 N N . LEU A 1 100 ? 18.354 5.396 -2.897 1.00 56.78 100 LEU A N 1
ATOM 775 C CA . LEU A 1 100 ? 18.869 6.565 -3.610 1.00 56.78 100 LEU A CA 1
ATOM 776 C C . LEU A 1 100 ? 20.033 6.189 -4.549 1.00 56.78 100 LEU A C 1
ATOM 778 O O . LEU A 1 100 ? 20.309 6.915 -5.499 1.00 56.78 100 LEU A O 1
ATOM 782 N N . GLN A 1 101 ? 20.709 5.063 -4.287 1.00 55.16 101 GLN A N 1
ATOM 783 C CA . GLN A 1 101 ? 21.919 4.620 -4.994 1.00 55.16 101 GLN A CA 1
ATOM 784 C C . GLN A 1 101 ? 21.658 3.486 -6.004 1.00 55.16 101 GLN A C 1
ATOM 786 O O . GLN A 1 101 ? 22.340 3.420 -7.024 1.00 55.16 101 GLN A O 1
ATOM 791 N N . ALA A 1 102 ? 20.648 2.639 -5.780 1.00 60.53 102 ALA A N 1
ATOM 792 C CA . ALA A 1 102 ? 20.136 1.673 -6.749 1.00 60.53 102 ALA A CA 1
ATOM 793 C C . ALA A 1 102 ? 18.814 2.199 -7.335 1.00 60.53 102 ALA A C 1
ATOM 795 O O . ALA A 1 102 ? 17.844 2.362 -6.591 1.00 60.53 102 ALA A O 1
ATOM 796 N N . PRO A 1 103 ? 18.722 2.473 -8.649 1.00 74.88 103 PRO A N 1
ATOM 797 C CA . PRO A 1 103 ? 17.488 2.984 -9.225 1.00 74.88 103 PRO A CA 1
ATOM 798 C C . PRO A 1 103 ? 16.424 1.884 -9.176 1.00 74.88 103 PRO A C 1
ATOM 800 O O . PRO A 1 103 ? 16.467 0.928 -9.951 1.00 74.88 103 PRO A O 1
ATOM 803 N N . CYS A 1 104 ? 15.457 2.005 -8.262 1.00 85.12 104 CYS A N 1
ATOM 804 C CA . CYS A 1 104 ? 14.278 1.148 -8.271 1.00 85.12 104 CYS A CA 1
ATOM 805 C C . CYS A 1 104 ? 13.633 1.225 -9.656 1.00 85.12 104 CYS A C 1
ATOM 807 O O . CYS A 1 104 ? 13.145 2.282 -10.064 1.00 85.12 104 CYS A O 1
ATOM 809 N N . ARG A 1 105 ? 13.621 0.095 -10.371 1.00 87.31 105 ARG A N 1
ATOM 810 C CA . ARG A 1 105 ? 13.236 0.043 -11.785 1.00 87.31 105 ARG A CA 1
ATOM 811 C C . ARG A 1 105 ? 11.879 0.673 -12.059 1.00 87.31 105 ARG A C 1
ATOM 813 O O . ARG A 1 105 ? 11.733 1.314 -13.082 1.00 87.31 105 ARG A O 1
ATOM 820 N N . HIS A 1 106 ? 10.905 0.534 -11.163 1.00 90.19 106 HIS A N 1
ATOM 821 C CA . HIS A 1 106 ? 9.553 1.085 -11.336 1.00 90.19 106 HIS A CA 1
ATOM 822 C C . HIS A 1 106 ? 9.247 2.249 -10.378 1.00 90.19 106 HIS A C 1
ATOM 824 O O . HIS A 1 106 ? 8.085 2.589 -10.148 1.00 90.19 106 HIS A O 1
ATOM 830 N N . GLY A 1 107 ? 10.297 2.882 -9.848 1.00 88.75 107 GLY A N 1
ATOM 831 C CA . GLY A 1 107 ? 10.214 3.957 -8.869 1.00 88.75 107 GLY A CA 1
ATOM 832 C C . GLY A 1 107 ? 10.091 3.458 -7.430 1.00 88.75 107 GLY A C 1
ATOM 833 O O . GLY A 1 107 ? 10.201 2.265 -7.142 1.00 88.75 107 GLY A O 1
ATOM 834 N N . VAL A 1 108 ? 9.878 4.404 -6.520 1.00 89.69 108 VAL A N 1
ATOM 835 C CA . VAL A 1 108 ? 9.788 4.175 -5.073 1.00 89.69 108 VAL A CA 1
ATOM 836 C C . VAL A 1 108 ? 8.355 4.432 -4.609 1.00 89.69 108 VAL A C 1
ATOM 838 O O . VAL A 1 108 ? 7.703 5.367 -5.074 1.00 89.69 108 VAL A O 1
ATOM 841 N N . VAL A 1 109 ? 7.870 3.599 -3.694 1.00 91.31 109 VAL A N 1
ATOM 842 C CA . VAL A 1 109 ? 6.550 3.683 -3.054 1.00 91.31 109 VAL A CA 1
ATOM 843 C C . VAL A 1 109 ? 6.706 3.544 -1.544 1.00 91.31 109 VAL A C 1
ATOM 845 O O . VAL A 1 109 ? 7.683 2.966 -1.072 1.00 91.31 109 VAL A O 1
ATOM 848 N N . MET A 1 110 ? 5.736 4.052 -0.787 1.00 90.75 110 MET A N 1
ATOM 849 C CA . MET A 1 110 ? 5.696 3.840 0.659 1.00 90.75 110 MET A CA 1
ATOM 850 C C . MET A 1 110 ? 4.921 2.565 0.988 1.00 90.75 110 MET A C 1
ATOM 852 O O . MET A 1 110 ? 3.840 2.327 0.439 1.00 90.75 110 MET A O 1
ATOM 856 N N . ASP A 1 111 ? 5.481 1.743 1.874 1.00 90.56 111 ASP A N 1
ATOM 857 C CA . ASP A 1 111 ? 4.758 0.621 2.465 1.00 90.56 111 ASP A CA 1
ATOM 858 C C . ASP A 1 111 ? 3.780 1.092 3.560 1.00 90.56 111 ASP A C 1
ATOM 860 O O . ASP A 1 111 ? 3.688 2.276 3.887 1.00 90.56 111 ASP A O 1
ATOM 864 N N . TRP A 1 112 ? 3.012 0.159 4.127 1.00 90.00 112 TRP A N 1
ATOM 865 C CA . TRP A 1 112 ? 2.069 0.441 5.220 1.00 90.00 112 TRP A CA 1
ATOM 866 C C . TRP A 1 112 ? 2.731 1.063 6.462 1.00 90.00 112 TRP A C 1
ATOM 868 O O . TRP A 1 112 ? 2.085 1.793 7.210 1.00 90.00 112 TRP A O 1
ATOM 878 N N . CYS A 1 113 ? 4.019 0.797 6.665 1.00 89.94 113 CYS A N 1
ATOM 879 C CA . CYS A 1 113 ? 4.817 1.336 7.759 1.00 89.94 113 CYS A CA 1
ATOM 880 C C . CYS A 1 113 ? 5.457 2.692 7.410 1.00 89.94 113 CYS A C 1
ATOM 882 O O . CYS A 1 113 ? 6.238 3.227 8.196 1.00 89.94 113 CYS A O 1
ATOM 884 N N . GLY A 1 114 ? 5.158 3.249 6.233 1.00 89.62 114 GLY A N 1
ATOM 885 C CA . GLY A 1 114 ? 5.727 4.507 5.758 1.00 89.62 114 GLY A CA 1
ATOM 886 C C . GLY A 1 114 ? 7.181 4.400 5.297 1.00 89.62 114 GLY A C 1
ATOM 887 O O . GLY A 1 114 ? 7.801 5.426 5.034 1.00 89.62 114 GLY A O 1
ATOM 888 N N . ASN A 1 115 ? 7.746 3.194 5.187 1.00 88.94 115 ASN A N 1
ATOM 889 C CA . ASN A 1 115 ? 9.113 3.024 4.702 1.00 88.94 115 ASN A CA 1
ATOM 890 C C . ASN A 1 115 ? 9.152 3.084 3.176 1.00 88.94 115 ASN A C 1
ATOM 892 O O . ASN A 1 115 ? 8.256 2.575 2.494 1.00 88.94 115 ASN A O 1
ATOM 896 N N . ALA A 1 116 ? 10.239 3.633 2.640 1.00 88.75 116 ALA A N 1
ATOM 897 C CA . ALA A 1 116 ? 10.482 3.658 1.206 1.00 88.75 116 ALA A CA 1
ATOM 898 C C . ALA A 1 116 ? 10.868 2.258 0.701 1.00 88.75 116 ALA A C 1
ATOM 900 O O . ALA A 1 116 ? 11.836 1.6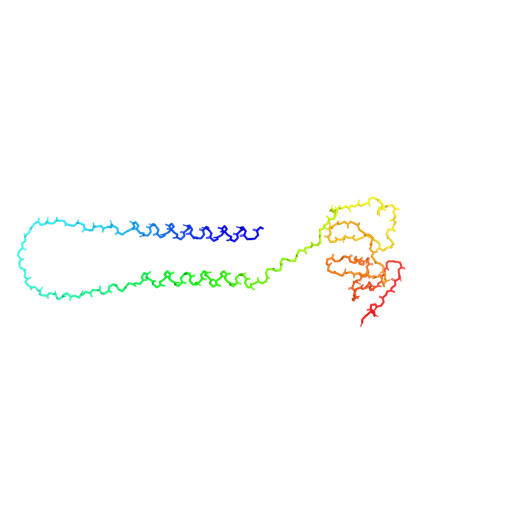56 1.168 1.00 88.75 116 ALA A O 1
ATOM 901 N N . ARG A 1 117 ? 10.124 1.738 -0.279 1.00 89.12 117 ARG A N 1
ATOM 902 C CA . ARG A 1 117 ? 10.363 0.439 -0.927 1.00 89.12 117 ARG A CA 1
ATOM 903 C C . ARG A 1 117 ? 10.351 0.590 -2.447 1.00 89.12 117 ARG A C 1
ATOM 905 O O . ARG A 1 117 ? 9.660 1.456 -2.983 1.00 89.12 117 ARG A O 1
ATOM 912 N N . CYS A 1 118 ? 11.065 -0.282 -3.159 1.00 90.56 118 CYS A N 1
ATOM 913 C CA . CYS A 1 118 ? 10.934 -0.345 -4.614 1.00 90.56 118 CYS A CA 1
ATOM 914 C C . CYS A 1 118 ? 9.525 -0.791 -5.015 1.00 90.56 118 CYS A C 1
ATOM 916 O O . CYS A 1 118 ? 8.968 -1.743 -4.460 1.00 90.56 118 CYS A O 1
ATOM 918 N N . ALA A 1 119 ? 8.967 -0.100 -6.002 1.00 93.19 119 ALA A N 1
ATOM 919 C CA . ALA A 1 119 ? 7.646 -0.393 -6.518 1.00 93.19 119 ALA A CA 1
ATOM 920 C C . ALA A 1 119 ? 7.641 -1.637 -7.412 1.00 93.19 119 ALA A C 1
ATOM 922 O O . ALA A 1 119 ? 8.639 -1.965 -8.058 1.00 93.19 119 ALA A O 1
ATOM 923 N N . LYS A 1 120 ? 6.487 -2.303 -7.464 1.00 95.62 120 LYS A N 1
ATOM 924 C CA . LYS A 1 120 ? 6.251 -3.488 -8.289 1.00 95.62 120 LYS A CA 1
ATOM 925 C C . LYS A 1 120 ? 5.999 -3.129 -9.755 1.00 95.62 120 LYS A C 1
ATOM 927 O O . LYS A 1 120 ? 5.359 -2.114 -10.051 1.00 95.62 120 LYS A O 1
ATOM 932 N N . GLY A 1 121 ? 6.517 -3.966 -10.647 1.00 95.56 121 GLY A N 1
ATOM 933 C CA . GLY A 1 121 ? 6.403 -3.853 -12.100 1.00 95.56 121 GLY A CA 1
ATOM 934 C C . GLY A 1 121 ? 5.173 -4.550 -12.692 1.00 95.56 121 GLY A C 1
ATOM 935 O O . GLY A 1 121 ? 4.433 -5.219 -11.971 1.00 95.56 121 GLY A O 1
ATOM 936 N N . PRO A 1 122 ? 4.937 -4.418 -14.009 1.00 96.44 122 PRO A N 1
ATOM 937 C CA . PRO A 1 122 ? 3.794 -5.029 -14.687 1.00 96.44 122 PRO A CA 1
ATOM 938 C C . PRO A 1 122 ? 3.771 -6.556 -14.522 1.00 96.44 122 PRO A C 1
ATOM 940 O O . PRO A 1 122 ? 4.763 -7.230 -14.779 1.00 96.44 122 PRO A O 1
ATOM 943 N N . GLY A 1 123 ? 2.632 -7.113 -14.107 1.00 95.50 123 GLY A N 1
ATOM 944 C CA . GLY A 1 123 ? 2.464 -8.552 -13.877 1.00 95.50 123 GLY A CA 1
ATOM 945 C C . GLY A 1 123 ? 3.097 -9.090 -12.591 1.00 95.50 123 GLY A C 1
ATOM 946 O O . GLY A 1 123 ? 2.909 -10.263 -12.279 1.00 95.50 123 GLY A O 1
ATOM 947 N N . GLU A 1 124 ? 3.795 -8.263 -11.809 1.00 96.12 124 GLU A N 1
ATOM 948 C CA . GLU A 1 124 ? 4.287 -8.670 -10.494 1.00 96.12 124 GLU A CA 1
ATOM 949 C C . GLU A 1 124 ? 3.163 -8.692 -9.455 1.00 96.12 124 GLU A C 1
ATOM 951 O O . GLU A 1 124 ? 2.183 -7.950 -9.546 1.00 96.12 124 GLU A O 1
ATOM 956 N N . THR A 1 125 ? 3.319 -9.529 -8.428 1.00 96.38 125 THR A N 1
ATOM 957 C CA . THR A 1 125 ? 2.349 -9.627 -7.335 1.00 96.38 125 THR A CA 1
ATOM 958 C C . THR A 1 125 ? 2.307 -8.354 -6.491 1.00 96.38 125 THR A C 1
ATOM 960 O O . THR A 1 125 ? 3.357 -7.835 -6.110 1.00 96.38 125 THR A O 1
ATOM 963 N N . CYS A 1 126 ? 1.106 -7.916 -6.118 1.00 96.62 126 CYS A N 1
ATOM 964 C CA . CYS A 1 126 ? 0.855 -6.716 -5.321 1.00 96.62 126 CYS A CA 1
ATOM 965 C C . CYS A 1 126 ? -0.333 -6.886 -4.360 1.00 96.62 126 CYS A C 1
ATOM 967 O O . CYS A 1 126 ? -1.071 -7.877 -4.395 1.00 96.62 126 CYS A O 1
ATOM 969 N N . GLY A 1 127 ? -0.526 -5.897 -3.485 1.00 95.38 127 GLY A N 1
ATOM 970 C CA . GLY A 1 127 ? -1.673 -5.808 -2.586 1.00 95.38 127 GLY A CA 1
ATOM 971 C C . GLY A 1 127 ? -1.579 -6.765 -1.397 1.00 95.38 127 GLY A C 1
ATOM 972 O O . GLY A 1 127 ? -0.570 -6.823 -0.692 1.00 95.38 127 GLY A O 1
ATOM 973 N N . GLY A 1 128 ? -2.658 -7.508 -1.142 1.00 93.06 128 GLY A N 1
ATOM 974 C CA . GLY A 1 128 ? -2.852 -8.205 0.131 1.00 93.06 128 GLY A CA 1
ATOM 975 C C . GLY A 1 128 ? -3.263 -7.244 1.250 1.00 93.06 128 GLY A C 1
ATOM 976 O O . GLY A 1 128 ? -3.244 -6.023 1.088 1.00 93.06 128 GLY A O 1
ATOM 977 N N . ARG A 1 129 ? -3.668 -7.792 2.401 1.00 89.75 129 ARG A N 1
ATOM 978 C CA . ARG A 1 129 ? -4.060 -6.964 3.550 1.00 89.75 129 ARG A CA 1
ATOM 979 C C . ARG A 1 129 ? -2.877 -6.078 3.953 1.00 89.75 129 ARG A C 1
ATOM 981 O O . ARG A 1 129 ? -1.773 -6.594 4.082 1.00 89.75 129 ARG A O 1
ATOM 988 N N . TRP A 1 130 ? -3.104 -4.773 4.106 1.00 89.69 130 TRP A N 1
ATOM 989 C CA . TRP A 1 130 ? -2.055 -3.781 4.400 1.00 89.69 130 TRP A CA 1
ATOM 990 C C . TRP A 1 130 ? -0.943 -3.667 3.340 1.00 89.69 130 TRP A C 1
ATOM 992 O O . TRP A 1 130 ? 0.159 -3.237 3.656 1.00 89.69 130 TRP A O 1
ATOM 1002 N N . ASN A 1 131 ? -1.196 -4.059 2.084 1.00 92.06 131 ASN A N 1
ATOM 1003 C CA . ASN A 1 131 ? -0.206 -4.023 0.997 1.00 92.06 131 ASN A CA 1
ATOM 1004 C C . ASN A 1 131 ? 1.093 -4.798 1.297 1.00 92.06 131 ASN A C 1
ATOM 1006 O O . ASN A 1 131 ? 2.158 -4.455 0.788 1.00 92.06 131 ASN A O 1
ATOM 1010 N N . VAL A 1 132 ? 1.018 -5.874 2.090 1.00 90.38 132 VAL A N 1
ATOM 1011 C CA . VAL A 1 132 ? 2.182 -6.715 2.441 1.00 90.38 132 VAL A CA 1
ATOM 1012 C C . VAL A 1 132 ? 2.869 -7.360 1.234 1.00 90.38 132 VAL A C 1
ATOM 1014 O O . VAL A 1 132 ? 4.042 -7.709 1.316 1.00 90.38 132 VAL A O 1
ATOM 1017 N N . LYS A 1 133 ? 2.168 -7.517 0.103 1.00 93.81 133 LYS A N 1
ATOM 1018 C CA . LYS A 1 133 ? 2.761 -8.006 -1.156 1.00 93.81 133 LYS A CA 1
ATOM 1019 C C . LYS A 1 133 ? 3.407 -6.886 -1.984 1.00 93.81 133 LYS A C 1
ATOM 1021 O O . LYS A 1 133 ? 3.994 -7.163 -3.026 1.00 93.81 133 LYS A O 1
ATOM 1026 N N . GLY A 1 134 ? 3.324 -5.639 -1.523 1.00 94.19 134 GLY A N 1
ATOM 1027 C CA . GLY A 1 134 ? 3.874 -4.456 -2.173 1.00 94.19 134 GLY A CA 1
ATOM 1028 C C . GLY A 1 134 ? 2.855 -3.671 -2.998 1.00 94.19 134 GLY A C 1
ATOM 1029 O O . GLY A 1 134 ? 1.720 -4.102 -3.223 1.00 94.19 134 GLY A O 1
ATOM 1030 N N . SER A 1 135 ? 3.302 -2.506 -3.463 1.00 95.81 135 SER A N 1
ATOM 1031 C CA . SER A 1 135 ? 2.514 -1.550 -4.244 1.00 95.81 135 SER A CA 1
ATOM 1032 C C . SER A 1 135 ? 3.109 -1.385 -5.641 1.00 95.81 135 SER A C 1
ATOM 1034 O O . SER A 1 135 ? 4.329 -1.422 -5.810 1.00 95.81 135 SER A O 1
ATOM 1036 N N . CYS A 1 136 ? 2.251 -1.201 -6.643 1.00 96.19 136 CYS A N 1
ATOM 1037 C CA . CYS A 1 136 ? 2.671 -0.999 -8.029 1.00 96.19 136 CYS A CA 1
ATOM 1038 C C . CYS A 1 136 ? 3.324 0.373 -8.231 1.00 96.19 136 CYS A C 1
ATOM 1040 O O . CYS A 1 136 ? 2.989 1.339 -7.545 1.00 96.19 136 CYS A O 1
ATOM 1042 N N . GLY A 1 137 ? 4.246 0.449 -9.190 1.00 94.38 137 GLY A N 1
ATOM 1043 C CA . GLY A 1 137 ? 4.864 1.704 -9.617 1.00 94.38 137 GLY A CA 1
ATOM 1044 C C . GLY A 1 137 ? 3.901 2.651 -10.336 1.00 94.38 137 GLY A C 1
ATOM 1045 O O . GLY A 1 137 ? 2.745 2.329 -10.619 1.00 94.38 137 GLY A O 1
ATOM 1046 N N . LYS A 1 138 ? 4.398 3.848 -10.658 1.00 92.50 138 LYS A N 1
ATOM 1047 C CA . LYS A 1 138 ? 3.615 4.896 -11.331 1.00 92.50 138 LYS A CA 1
ATOM 1048 C C . LYS A 1 138 ? 3.050 4.398 -12.672 1.00 92.50 138 LYS A C 1
ATOM 1050 O O . LYS A 1 138 ? 3.769 3.772 -13.444 1.00 92.50 138 LYS A O 1
ATOM 1055 N N . GLY A 1 139 ? 1.783 4.723 -12.945 1.00 93.44 139 GLY A N 1
ATOM 1056 C CA . GLY A 1 139 ? 1.077 4.329 -14.178 1.00 93.44 139 GLY A CA 1
ATOM 1057 C C . GLY A 1 139 ? 0.425 2.941 -14.128 1.00 93.44 139 GLY A C 1
ATOM 1058 O O . GLY A 1 139 ? -0.220 2.523 -15.090 1.00 93.44 139 GLY A O 1
ATOM 1059 N N . MET A 1 140 ? 0.549 2.244 -12.997 1.00 95.69 140 MET A N 1
ATOM 1060 C CA . MET A 1 140 ? -0.016 0.918 -12.771 1.00 95.69 140 MET A CA 1
ATOM 1061 C C . MET A 1 140 ? -0.912 0.901 -11.527 1.00 95.69 140 MET A C 1
ATOM 1063 O O . MET A 1 140 ? -0.820 1.766 -10.658 1.00 95.69 140 MET A O 1
ATOM 1067 N N . TYR A 1 141 ? -1.774 -0.106 -11.429 1.00 95.06 141 TYR A N 1
ATOM 1068 C CA . TYR A 1 141 ? -2.663 -0.353 -10.297 1.00 95.06 141 TYR A CA 1
ATOM 1069 C C . TYR A 1 141 ? -2.719 -1.848 -9.979 1.00 95.06 141 TYR A C 1
ATOM 1071 O O . TYR A 1 141 ? -2.429 -2.690 -10.827 1.00 95.06 141 TYR A O 1
ATOM 1079 N N . CYS A 1 142 ? -3.084 -2.188 -8.743 1.00 96.69 142 CYS A N 1
ATOM 1080 C CA . CYS A 1 142 ? -3.178 -3.579 -8.317 1.00 96.69 142 CYS A CA 1
ATOM 1081 C C . CYS A 1 142 ? -4.567 -4.150 -8.625 1.00 96.69 142 CYS A C 1
ATOM 1083 O O . CYS A 1 142 ? -5.564 -3.655 -8.102 1.00 96.69 142 CYS A O 1
ATOM 1085 N N . VAL A 1 143 ? -4.637 -5.206 -9.437 1.00 95.56 143 VAL A N 1
ATOM 1086 C CA . VAL A 1 143 ? -5.876 -5.924 -9.765 1.00 95.56 143 VAL A CA 1
ATOM 1087 C C . VAL A 1 143 ? -5.655 -7.423 -9.623 1.00 95.56 143 VAL A C 1
ATOM 1089 O O . VAL A 1 143 ? -4.665 -7.970 -10.099 1.00 95.56 143 VAL A O 1
ATOM 1092 N N . CYS A 1 144 ? -6.551 -8.090 -8.894 1.00 95.19 144 CYS A N 1
ATOM 1093 C CA . CYS A 1 144 ? -6.466 -9.528 -8.619 1.00 95.19 144 CYS A CA 1
ATOM 1094 C C . CYS A 1 144 ? -5.107 -9.995 -8.068 1.00 95.19 144 CYS A C 1
ATOM 1096 O O . CYS A 1 144 ? -4.684 -11.126 -8.279 1.00 95.19 144 CYS A O 1
ATOM 1098 N N . GLY A 1 145 ? -4.436 -9.120 -7.312 1.00 96.12 145 GLY A N 1
ATOM 1099 C CA . GLY A 1 145 ? -3.143 -9.406 -6.697 1.00 96.12 145 GLY A CA 1
ATOM 1100 C C . GLY A 1 145 ? -1.944 -9.238 -7.626 1.00 96.12 145 GLY A C 1
ATOM 1101 O O . GLY A 1 145 ? -0.855 -9.643 -7.230 1.00 96.12 145 GLY A O 1
ATOM 1102 N N . TYR A 1 146 ? -2.120 -8.635 -8.804 1.00 97.19 146 TYR A N 1
ATOM 1103 C CA . TYR A 1 146 ? -1.058 -8.370 -9.773 1.00 97.19 146 TYR A CA 1
ATOM 1104 C C . TYR A 1 146 ? -1.119 -6.940 -10.313 1.00 97.19 146 TYR A C 1
ATOM 1106 O O . TYR A 1 146 ? -2.190 -6.335 -10.411 1.00 97.19 146 TYR A O 1
ATOM 1114 N N . CYS A 1 147 ? 0.034 -6.379 -10.664 1.00 97.38 147 CYS A N 1
ATOM 1115 C CA . CYS A 1 147 ? 0.101 -5.036 -11.224 1.00 97.38 147 CYS A CA 1
ATOM 1116 C C . CYS A 1 147 ? -0.350 -5.023 -12.688 1.00 97.38 147 CYS A C 1
ATOM 1118 O O . CYS A 1 147 ? 0.207 -5.726 -13.532 1.00 97.38 147 CYS A O 1
ATOM 1120 N N . ALA A 1 148 ? -1.338 -4.185 -12.992 1.00 96.94 148 ALA A N 1
ATOM 1121 C CA . ALA A 1 148 ? -1.839 -3.908 -14.334 1.00 96.94 148 ALA A CA 1
ATOM 1122 C C . ALA A 1 148 ? -1.652 -2.432 -14.695 1.00 96.94 148 ALA A C 1
ATOM 1124 O O . ALA A 1 148 ? -1.522 -1.584 -13.817 1.00 96.94 148 ALA A O 1
ATOM 1125 N N . GLY A 1 149 ? -1.659 -2.123 -15.989 1.00 95.25 149 GLY A N 1
ATOM 1126 C CA . GLY A 1 149 ? -1.332 -0.799 -16.518 1.00 95.25 149 GLY A CA 1
ATOM 1127 C C . GL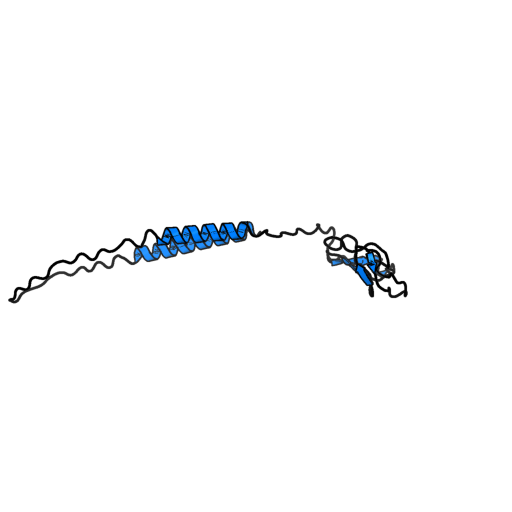Y A 1 149 ? 0.050 -0.774 -17.162 1.00 95.25 149 GLY A C 1
ATOM 1128 O O . GLY A 1 149 ? 0.626 -1.826 -17.446 1.00 95.25 149 GLY A O 1
ATOM 1129 N N . CYS A 1 150 ? 0.563 0.428 -17.409 1.00 94.69 150 CYS A N 1
ATOM 1130 C CA . CYS A 1 150 ? 1.835 0.636 -18.090 1.00 94.69 150 CYS A CA 1
ATOM 1131 C C . CYS A 1 150 ? 2.811 1.374 -17.179 1.00 94.69 150 CYS 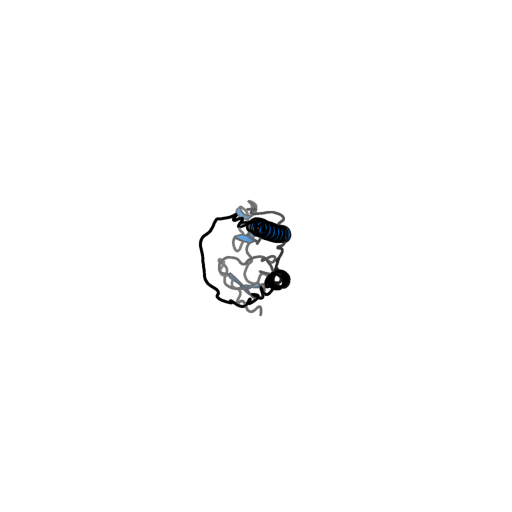A C 1
ATOM 1133 O O . CYS A 1 150 ? 2.495 2.410 -16.594 1.00 94.69 150 CYS A O 1
ATOM 1135 N N . SER A 1 151 ? 4.007 0.819 -17.082 1.00 91.12 151 SER A N 1
ATOM 1136 C CA . SER A 1 151 ? 5.151 1.426 -16.413 1.00 91.12 151 SER A CA 1
ATOM 1137 C C . SER A 1 151 ? 5.743 2.579 -17.233 1.00 91.12 151 SER A C 1
ATOM 1139 O O . SER A 1 151 ? 5.433 2.763 -18.412 1.00 91.12 151 SER A O 1
ATOM 1141 N N . TRP A 1 152 ? 6.627 3.362 -16.611 1.00 84.94 152 TRP A N 1
ATOM 1142 C CA . TRP A 1 152 ? 7.338 4.452 -17.286 1.00 84.94 152 TRP A CA 1
ATOM 1143 C C . TRP A 1 152 ? 8.325 3.953 -18.355 1.00 84.94 152 TRP A C 1
ATOM 1145 O O . TRP A 1 152 ? 8.587 4.682 -19.308 1.00 84.94 152 TRP A O 1
ATOM 1155 N N . ASP A 1 153 ? 8.818 2.713 -18.240 1.00 87.19 153 ASP A N 1
ATOM 1156 C CA . ASP A 1 153 ? 9.615 2.021 -19.260 1.00 87.19 153 ASP A CA 1
ATOM 1157 C C . ASP A 1 153 ? 8.751 1.380 -20.364 1.00 87.19 153 ASP A C 1
ATOM 1159 O O . ASP A 1 153 ? 9.226 0.523 -21.106 1.00 87.19 153 ASP A O 1
ATOM 1163 N N . LEU A 1 154 ? 7.485 1.809 -20.494 1.00 88.56 154 LEU A N 1
ATOM 1164 C CA . LEU A 1 154 ? 6.520 1.399 -21.528 1.00 88.56 154 LEU A CA 1
ATOM 1165 C C . LEU A 1 154 ? 6.174 -0.100 -21.518 1.00 88.56 154 LEU A C 1
ATOM 1167 O O . LEU A 1 154 ? 5.519 -0.596 -22.434 1.00 88.56 154 LEU A O 1
ATOM 1171 N N . GLN A 1 155 ? 6.559 -0.829 -20.470 1.00 92.56 155 GLN A N 1
ATOM 1172 C CA . GLN A 1 155 ? 6.131 -2.208 -20.266 1.00 92.56 155 GLN A CA 1
ATOM 1173 C C . GLN A 1 155 ? 4.727 -2.220 -19.675 1.00 92.56 155 GLN A C 1
ATOM 1175 O O . GLN A 1 155 ? 4.468 -1.535 -18.679 1.00 92.56 155 GLN A O 1
ATOM 1180 N N . CYS A 1 156 ? 3.831 -3.006 -20.267 1.00 94.56 156 CYS A N 1
ATOM 1181 C CA . CYS A 1 156 ? 2.424 -3.033 -19.890 1.00 94.56 156 CYS A CA 1
ATOM 1182 C C . CYS A 1 156 ? 1.950 -4.443 -19.543 1.00 94.56 156 CYS A C 1
ATOM 1184 O O . CYS A 1 156 ? 2.355 -5.423 -20.166 1.00 94.56 156 CYS A O 1
ATOM 1186 N N . ALA A 1 157 ? 1.014 -4.519 -18.600 1.00 95.31 157 ALA A N 1
ATOM 1187 C CA . ALA A 1 157 ? 0.265 -5.728 -18.288 1.00 95.31 157 ALA A CA 1
ATOM 1188 C C . ALA A 1 157 ? -1.242 -5.439 -18.331 1.00 95.31 157 ALA A C 1
ATOM 1190 O O . ALA A 1 157 ? -1.730 -4.504 -17.697 1.00 95.31 157 ALA A O 1
ATOM 1191 N N . LEU A 1 158 ? -1.987 -6.254 -19.084 1.00 88.88 158 LEU A N 1
ATOM 1192 C CA . LEU A 1 158 ? -3.391 -6.003 -19.445 1.00 88.88 158 LEU A CA 1
ATOM 1193 C C . LEU A 1 158 ? -4.413 -6.315 -18.333 1.00 88.88 158 LEU A C 1
ATOM 1195 O O . LEU A 1 158 ? -5.612 -6.248 -18.582 1.00 88.88 158 LEU A O 1
ATOM 1199 N N . GLY A 1 159 ? -3.973 -6.690 -17.128 1.00 82.31 159 GLY A N 1
ATOM 1200 C CA . GLY A 1 159 ? -4.868 -6.926 -15.987 1.00 82.31 159 GLY A CA 1
ATOM 1201 C C . GLY A 1 159 ? -5.778 -8.154 -16.082 1.00 82.31 159 GLY A C 1
ATOM 1202 O O . GLY A 1 159 ? -6.611 -8.333 -15.203 1.00 82.31 159 GLY A O 1
ATOM 1203 N N . ARG A 1 160 ? -5.607 -9.015 -17.095 1.00 87.31 160 ARG A N 1
ATOM 1204 C CA . ARG A 1 160 ? -6.366 -10.268 -17.301 1.00 87.31 160 ARG A CA 1
ATOM 1205 C C . ARG A 1 160 ? -5.838 -11.416 -16.432 1.00 87.31 160 ARG A C 1
ATOM 1207 O O . ARG A 1 160 ? -5.479 -12.475 -16.938 1.00 87.31 160 ARG A O 1
ATOM 1214 N N . PHE A 1 161 ? -5.697 -11.159 -15.137 1.00 84.56 161 PHE A N 1
ATOM 1215 C CA . PHE A 1 161 ? -5.247 -12.151 -14.148 1.00 84.56 161 PHE A CA 1
ATOM 1216 C C . PHE A 1 161 ? -6.423 -12.898 -13.501 1.00 84.56 161 PHE A C 1
ATOM 1218 O O . PHE A 1 161 ? -6.246 -13.937 -12.870 1.00 84.56 161 PHE A O 1
ATOM 1225 N N . CYS A 1 162 ? -7.608 -12.328 -13.690 1.00 85.06 162 CYS A N 1
ATOM 1226 C CA . CYS A 1 162 ? -8.957 -12.754 -13.385 1.00 85.06 162 CYS A CA 1
ATOM 1227 C C . CYS A 1 162 ? -9.845 -12.120 -14.486 1.00 85.06 162 CYS A C 1
ATOM 1229 O O . CYS A 1 162 ? -10.986 -12.582 -14.632 1.00 85.06 162 CYS A O 1
#

Secondary structure (DSSP, 8-state):
-HHHHHHHHHHHHHHHHHHHHHHHHHT-----------------------------THHHHHHHHHHHHHHHHHHHHHS-----PPPPPSSSS---THHHHS--TT-EEE-TTS-EEEPB-TT-B--SGGGTT--B-TTEEEETTEEEEE-TTS-EE--TT-

Organism: Scylla paramamosain (NCBI:txid85552)

Foldseek 3Di:
DVVVVVVVVVVVVVVVVVVVVVVVVVPPPPPPDDDDDDDDDDDDDDDDDDDDPPPPPPPVVVVVVVVVVVVVVVVVVPPPPPPVDDDDDPDALAEDCVCVVDPLPQHWDAFLRNYIDRADDAFQFFDDDSTPSHHHGPQWHAAPRGIAGAGPVRDGHHNPPD

Sequence (162 aa):
MVVVVAALAVAVVVVVVDQISSELNKGNIFKLTSPHHPLHHHHHHHLHHHPIIKTKMEMTTRSYIFFFIVSSTALLLLLPGRCEGGPICSSLNEVLPEMLQAPCRHGVVMDWCGNARCAKGPGETCGGRWNVKGSCGKGMYCVCGYCAGCSWDLQCALGRFC

InterPro domains:
  IPR010850 Neuroparsin [PF07327] (77-156)

Radius of gyration: 37.16 Å; chains: 1; bounding box: 91×49×90 Å